Protein AF-A0A931Y510-F1 (afdb_monomer_lite)

Foldseek 3Di:
DAAEAEDDLVCLVVCVVVPHQEYEYEPVLQCPVHDPVSNVVSVVSQVPGPHHYDYD

pLDDT: mean 91.73, std 5.54, range [70.06, 98.06]

Secondary structure (DSSP, 8-state):
---EEE--GGGHHHHHHTT-SEEEE-GGGG-TTS-HHHHHHHHHHHHT-SS-EEE-

Radius of gyration: 11.47 Å; chains: 1; bounding box: 29×20×28 Å

Structure (mmCIF, N/CA/C/O backbone):
data_AF-A0A931Y510-F1
#
_entry.id   AF-A0A931Y510-F1
#
loop_
_atom_site.group_PDB
_atom_site.id
_atom_site.type_symbol
_atom_site.label_atom_id
_atom_site.label_alt_id
_atom_site.label_comp_id
_atom_site.label_asym_id
_atom_site.label_entity_id
_atom_site.label_seq_id
_atom_site.pdbx_PDB_ins_code
_atom_site.Cartn_x
_atom_site.Cartn_y
_atom_site.Cartn_z
_atom_site.occupancy
_atom_site.B_iso_or_equiv
_atom_site.auth_seq_id
_atom_site.auth_comp_id
_atom_site.auth_asym_id
_atom_site.auth_atom_id
_atom_site.pdbx_PDB_model_num
ATOM 1 N N . MET A 1 1 ? -15.035 12.337 5.405 1.00 85.62 1 MET A N 1
ATOM 2 C CA . MET A 1 1 ? -13.581 12.608 5.431 1.00 85.62 1 MET A CA 1
ATOM 3 C C . MET A 1 1 ? -12.885 11.270 5.305 1.00 85.62 1 MET A C 1
ATOM 5 O O . MET A 1 1 ? -13.401 10.337 5.903 1.00 85.62 1 MET A O 1
ATOM 9 N N . GLN A 1 2 ? -11.808 11.179 4.522 1.00 94.56 2 GLN A N 1
ATOM 10 C CA . GLN A 1 2 ? -10.986 9.967 4.435 1.00 94.56 2 GLN A CA 1
ATOM 11 C C . GLN A 1 2 ? -9.750 10.125 5.325 1.00 94.56 2 GLN A C 1
ATOM 13 O O . GLN A 1 2 ? -9.154 11.206 5.342 1.00 94.56 2 GLN A O 1
ATOM 18 N N . LEU A 1 3 ? -9.394 9.079 6.065 1.00 96.38 3 LEU A N 1
ATOM 19 C CA . LEU A 1 3 ? -8.233 9.021 6.941 1.00 96.38 3 LEU A CA 1
ATOM 20 C C . LEU A 1 3 ? -7.119 8.206 6.273 1.00 96.38 3 LEU A C 1
ATOM 22 O O . LEU A 1 3 ? -7.267 7.006 6.046 1.00 96.38 3 LEU A O 1
ATOM 26 N N . GLY A 1 4 ? -6.011 8.879 5.970 1.00 95.88 4 GLY A N 1
ATOM 27 C CA . GLY A 1 4 ? -4.808 8.274 5.398 1.00 95.88 4 GLY A CA 1
ATOM 28 C C . GLY A 1 4 ? -3.731 7.982 6.442 1.00 95.88 4 GLY A C 1
ATOM 29 O O . GLY A 1 4 ? -3.718 8.594 7.515 1.00 95.88 4 GLY A O 1
ATOM 30 N N . LEU A 1 5 ? -2.814 7.071 6.108 1.00 96.19 5 LEU A N 1
ATOM 31 C CA . LEU A 1 5 ? -1.616 6.774 6.899 1.00 96.19 5 LEU A CA 1
ATOM 32 C C . LEU A 1 5 ? -0.362 6.690 6.018 1.00 96.19 5 LEU A C 1
ATOM 34 O O . LEU A 1 5 ? -0.252 5.781 5.198 1.00 96.19 5 LEU A O 1
ATOM 38 N N . CYS A 1 6 ? 0.633 7.544 6.269 1.00 95.62 6 CYS A N 1
ATOM 39 C CA . CYS A 1 6 ? 1.993 7.362 5.749 1.00 95.62 6 CYS A CA 1
ATOM 40 C C . CYS A 1 6 ? 2.653 6.133 6.380 1.00 95.62 6 CYS A C 1
ATOM 42 O O . CYS A 1 6 ? 2.837 6.088 7.599 1.00 95.62 6 CYS A O 1
ATOM 44 N N . THR A 1 7 ? 3.026 5.143 5.570 1.00 94.75 7 THR A N 1
ATOM 45 C CA . THR A 1 7 ? 3.547 3.865 6.071 1.00 94.75 7 THR A CA 1
ATOM 46 C C . THR A 1 7 ? 4.430 3.136 5.046 1.00 94.75 7 THR A C 1
ATOM 48 O O . THR A 1 7 ? 4.828 3.704 4.029 1.00 94.75 7 THR A O 1
ATOM 51 N N . SER A 1 8 ? 4.789 1.882 5.330 1.00 93.81 8 SER A N 1
ATOM 52 C CA . SER A 1 8 ? 5.516 0.978 4.433 1.00 93.81 8 SER A CA 1
ATOM 53 C C . SER A 1 8 ? 4.652 -0.219 4.017 1.00 93.81 8 SER A C 1
ATOM 55 O O . SER A 1 8 ? 3.572 -0.451 4.564 1.00 93.81 8 SER A O 1
ATOM 57 N N . PHE A 1 9 ? 5.134 -1.021 3.062 1.00 93.38 9 PHE A N 1
ATOM 58 C CA . PHE A 1 9 ? 4.420 -2.219 2.607 1.00 93.38 9 PHE A CA 1
ATOM 59 C C . PHE A 1 9 ? 4.150 -3.231 3.732 1.00 93.38 9 PHE A C 1
ATOM 61 O O . PHE A 1 9 ? 3.163 -3.962 3.678 1.00 93.38 9 PHE A O 1
ATOM 68 N N . GLU A 1 10 ? 5.031 -3.298 4.727 1.00 94.19 10 GLU A N 1
ATOM 69 C CA . GLU A 1 10 ? 4.966 -4.248 5.838 1.00 94.19 10 GLU A CA 1
ATOM 70 C C . GLU A 1 10 ? 3.805 -3.942 6.795 1.00 94.19 10 GLU A C 1
ATOM 72 O O . GLU A 1 10 ? 3.258 -4.861 7.394 1.00 94.19 10 GLU A O 1
ATOM 77 N N . ALA A 1 11 ? 3.385 -2.678 6.887 1.00 94.56 11 ALA A N 1
ATOM 78 C CA . ALA A 1 11 ? 2.347 -2.216 7.809 1.00 94.56 11 ALA A CA 1
ATOM 79 C C .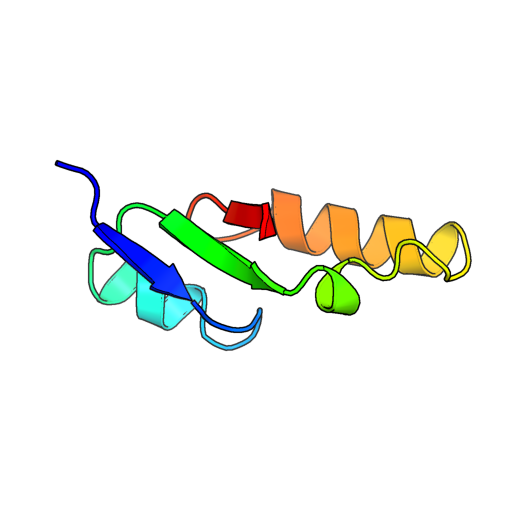 ALA A 1 11 ? 0.979 -1.982 7.132 1.00 94.56 11 ALA A C 1
ATOM 81 O O . ALA A 1 11 ? 0.055 -1.459 7.754 1.00 94.56 11 ALA A O 1
ATOM 82 N N . LEU A 1 12 ? 0.806 -2.388 5.867 1.00 94.75 12 LEU A N 1
ATOM 83 C CA . LEU A 1 12 ? -0.467 -2.231 5.147 1.00 94.75 12 LEU A CA 1
ATOM 84 C C . LEU A 1 12 ? -1.604 -3.065 5.747 1.00 94.75 12 LEU A C 1
ATOM 86 O O . LEU A 1 12 ? -2.751 -2.624 5.755 1.00 94.75 12 LEU A O 1
ATOM 90 N N . ALA A 1 13 ? -1.294 -4.263 6.249 1.00 95.00 13 ALA A N 1
ATOM 91 C CA . ALA A 1 13 ? -2.283 -5.109 6.911 1.00 95.00 13 ALA A CA 1
ATOM 92 C C . ALA A 1 13 ? -2.771 -4.465 8.216 1.00 95.00 13 ALA A C 1
ATOM 94 O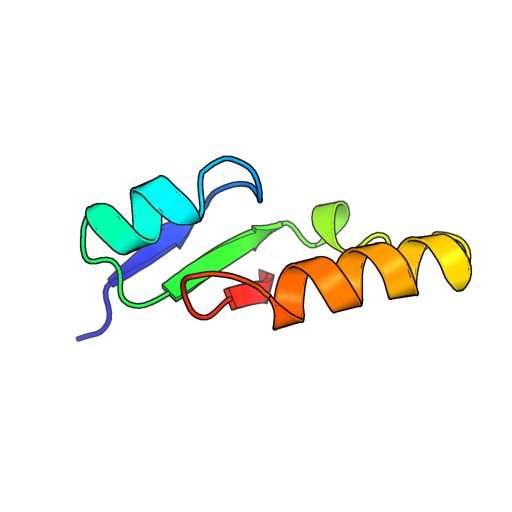 O . ALA A 1 13 ? -3.976 -4.408 8.456 1.00 95.00 13 ALA A O 1
ATOM 95 N N . ASP A 1 14 ? -1.849 -3.914 9.005 1.00 96.38 14 ASP A N 1
ATOM 96 C CA . ASP A 1 14 ? -2.166 -3.218 10.253 1.00 96.38 14 ASP A CA 1
ATOM 97 C C . ASP A 1 14 ? -2.967 -1.936 9.981 1.00 96.38 14 ASP A C 1
ATOM 99 O O . ASP A 1 14 ? -3.937 -1.657 10.683 1.00 96.38 14 ASP A O 1
ATOM 103 N N . ALA A 1 15 ? -2.633 -1.192 8.919 1.00 96.00 15 ALA A N 1
ATOM 104 C CA . ALA A 1 15 ? -3.389 -0.013 8.490 1.00 96.00 15 ALA A CA 1
ATOM 105 C C . ALA A 1 15 ? -4.839 -0.365 8.110 1.00 96.00 15 ALA A C 1
ATOM 107 O O . ALA A 1 15 ? -5.777 0.311 8.536 1.00 96.00 15 ALA A O 1
ATOM 108 N N . ALA A 1 16 ? -5.033 -1.458 7.364 1.00 96.38 16 ALA A N 1
ATOM 109 C CA . ALA A 1 16 ? -6.364 -1.958 7.028 1.00 96.38 16 ALA A CA 1
ATOM 110 C C . ALA A 1 16 ? -7.149 -2.373 8.287 1.00 96.38 16 ALA A C 1
ATOM 112 O O . ALA A 1 16 ? -8.317 -2.018 8.438 1.00 96.38 16 ALA A O 1
ATOM 113 N N . GLN A 1 17 ? -6.505 -3.085 9.219 1.00 97.50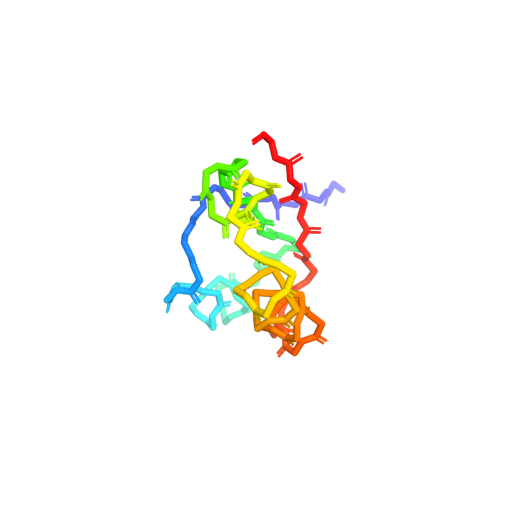 17 GLN A N 1
ATOM 114 C CA . GLN A 1 17 ? -7.123 -3.517 10.479 1.00 97.50 17 GLN A CA 1
ATOM 115 C C . GLN A 1 17 ? -7.472 -2.347 11.407 1.00 97.50 17 GLN A C 1
ATOM 117 O O . GLN A 1 17 ? -8.488 -2.397 12.099 1.00 97.50 17 GLN A O 1
ATOM 122 N N . ALA A 1 18 ? -6.661 -1.289 11.406 1.00 97.19 18 ALA A N 1
ATOM 123 C CA . ALA A 1 18 ? -6.903 -0.073 12.174 1.00 97.19 18 ALA A CA 1
ATOM 124 C C . ALA A 1 18 ? -8.025 0.808 11.587 1.00 97.19 18 ALA A C 1
ATOM 126 O O . ALA A 1 18 ? -8.435 1.773 12.231 1.00 97.19 18 ALA A O 1
ATOM 127 N N . GLY A 1 19 ? -8.544 0.472 10.400 1.00 97.25 19 GLY A N 1
ATOM 128 C CA . GLY A 1 19 ? -9.673 1.164 9.779 1.00 97.25 19 GLY A CA 1
ATOM 129 C C . GLY A 1 19 ? -9.297 2.446 9.037 1.00 97.25 19 GLY A C 1
ATOM 130 O O . GLY A 1 19 ? -10.147 3.321 8.887 1.00 97.25 19 GLY A O 1
ATOM 131 N N . PHE A 1 20 ? -8.045 2.576 8.585 1.00 98.06 20 PHE A N 1
ATOM 132 C CA . PHE A 1 20 ? -7.676 3.635 7.645 1.00 98.06 20 PHE A CA 1
ATOM 133 C C . PHE A 1 20 ? -8.362 3.413 6.289 1.00 98.06 20 PHE A C 1
ATOM 135 O O . PHE A 1 20 ? -8.632 2.279 5.892 1.00 98.06 20 PHE A O 1
ATOM 142 N N . ASP A 1 21 ? -8.622 4.500 5.562 1.00 97.44 21 ASP A N 1
ATOM 143 C CA . ASP A 1 21 ? -9.256 4.448 4.239 1.00 97.44 21 ASP A CA 1
ATOM 144 C C . ASP A 1 21 ? -8.235 4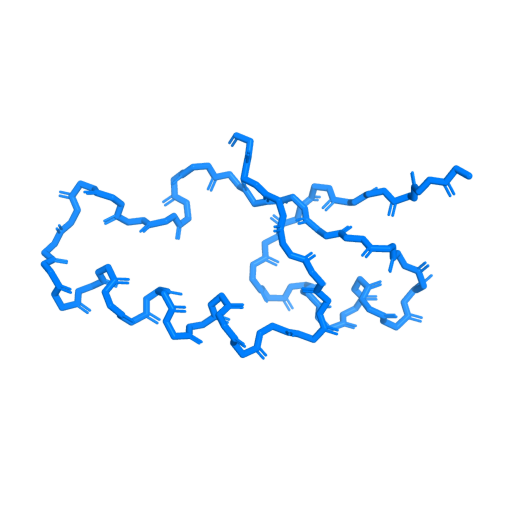.197 3.120 1.00 97.44 21 ASP A C 1
ATOM 146 O O . ASP A 1 21 ? -8.554 3.586 2.098 1.00 97.44 21 ASP A O 1
ATOM 150 N N . PHE A 1 22 ? -7.008 4.690 3.300 1.00 96.94 22 PHE A N 1
ATOM 151 C CA . PHE A 1 22 ? -5.892 4.495 2.380 1.00 96.94 22 PHE A CA 1
ATOM 152 C C . PHE A 1 22 ? -4.547 4.583 3.109 1.00 96.94 22 PHE A C 1
ATOM 154 O O . PHE A 1 22 ? -4.443 5.145 4.202 1.00 96.94 22 PHE A O 1
ATOM 161 N N . ALA A 1 23 ? -3.505 4.043 2.486 1.00 96.81 23 ALA A N 1
ATOM 162 C CA . ALA A 1 23 ? -2.129 4.172 2.941 1.00 96.81 23 ALA A CA 1
ATOM 163 C C . ALA A 1 23 ? -1.286 4.934 1.913 1.00 96.81 23 ALA A C 1
ATOM 165 O O . ALA A 1 23 ? -1.444 4.757 0.707 1.00 96.81 23 ALA A O 1
ATOM 166 N N . GLU A 1 24 ? -0.381 5.773 2.396 1.00 95.69 24 GLU A N 1
ATOM 167 C CA . GLU A 1 24 ? 0.554 6.549 1.591 1.00 95.69 24 GLU A CA 1
ATOM 168 C C . GLU A 1 24 ? 1.932 5.895 1.652 1.00 95.69 24 GLU A C 1
ATOM 170 O O . GLU A 1 24 ? 2.454 5.621 2.737 1.00 95.69 24 GLU A O 1
ATOM 175 N N . LEU A 1 25 ? 2.515 5.634 0.482 1.00 94.19 25 LEU A N 1
ATOM 176 C CA . LEU A 1 25 ? 3.861 5.080 0.353 1.00 94.19 25 LEU A CA 1
ATOM 177 C C . LEU A 1 25 ? 4.819 6.139 -0.203 1.00 94.19 25 LEU A C 1
ATOM 179 O O . LEU A 1 25 ? 4.420 6.906 -1.084 1.00 94.19 25 LEU A O 1
ATOM 183 N N . PRO A 1 26 ? 6.091 6.151 0.239 1.00 90.12 26 PRO A N 1
ATOM 184 C CA . PRO A 1 26 ? 7.088 7.036 -0.348 1.00 90.12 26 PRO A CA 1
ATOM 185 C C . PRO A 1 26 ? 7.387 6.619 -1.794 1.00 90.12 26 PRO A C 1
ATOM 187 O O . PRO A 1 26 ? 7.487 5.422 -2.077 1.00 90.12 26 PRO A O 1
ATOM 190 N N . VAL A 1 27 ? 7.635 7.582 -2.694 1.00 87.69 27 VAL A N 1
ATOM 191 C CA . VAL A 1 27 ? 8.068 7.300 -4.086 1.00 87.69 27 VAL A CA 1
ATOM 192 C C . VAL A 1 27 ? 9.226 6.295 -4.159 1.00 87.69 27 VAL A C 1
ATOM 194 O O . VAL A 1 27 ? 9.260 5.448 -5.052 1.00 87.69 27 VAL A O 1
ATOM 197 N N . SER A 1 28 ? 10.156 6.329 -3.200 1.00 87.81 28 SER A N 1
ATOM 198 C CA . SER A 1 28 ? 11.291 5.397 -3.145 1.00 87.81 28 SER A CA 1
ATOM 199 C C . SER A 1 28 ? 10.875 3.922 -3.047 1.00 87.81 28 SER A C 1
ATOM 201 O O . SER A 1 28 ? 11.629 3.048 -3.473 1.00 87.81 28 SER A O 1
ATOM 203 N N . ALA A 1 29 ? 9.669 3.630 -2.552 1.00 87.56 29 ALA A N 1
ATOM 204 C CA . ALA A 1 29 ? 9.118 2.280 -2.482 1.00 87.56 29 ALA A CA 1
ATOM 205 C C . ALA A 1 29 ? 8.663 1.736 -3.848 1.00 87.56 29 ALA A C 1
ATOM 207 O O . ALA A 1 29 ? 8.447 0.532 -3.973 1.00 87.56 29 ALA A O 1
ATOM 208 N N . LEU A 1 30 ? 8.523 2.589 -4.870 1.00 81.88 30 LEU A N 1
ATOM 209 C CA . LEU A 1 30 ? 8.014 2.208 -6.191 1.00 81.88 30 LEU A CA 1
ATOM 210 C C . LEU A 1 30 ? 9.059 1.586 -7.113 1.00 81.88 30 LEU A C 1
ATOM 212 O O . LEU A 1 30 ? 8.689 1.053 -8.156 1.00 81.88 30 LEU A O 1
ATOM 216 N N . ALA A 1 31 ? 10.345 1.676 -6.759 1.00 82.94 31 ALA A N 1
ATOM 217 C CA . ALA A 1 31 ? 11.446 1.196 -7.594 1.00 82.94 31 ALA A CA 1
ATOM 218 C C . ALA A 1 31 ? 11.396 1.736 -9.044 1.00 82.94 31 ALA A C 1
ATOM 220 O O . ALA A 1 31 ? 11.805 1.045 -9.972 1.00 82.94 31 ALA A O 1
ATOM 221 N N . ILE A 1 32 ? 10.901 2.966 -9.244 1.00 75.44 32 ILE A N 1
ATOM 222 C CA . ILE A 1 32 ? 10.699 3.573 -10.577 1.00 75.44 32 ILE A CA 1
ATOM 223 C C . ILE A 1 32 ? 11.984 3.685 -11.407 1.00 75.44 32 ILE A C 1
ATOM 225 O O . ILE A 1 32 ? 11.923 3.645 -12.632 1.00 75.44 32 ILE A O 1
ATOM 229 N N . ASP A 1 33 ? 13.133 3.765 -10.739 1.00 85.88 33 AS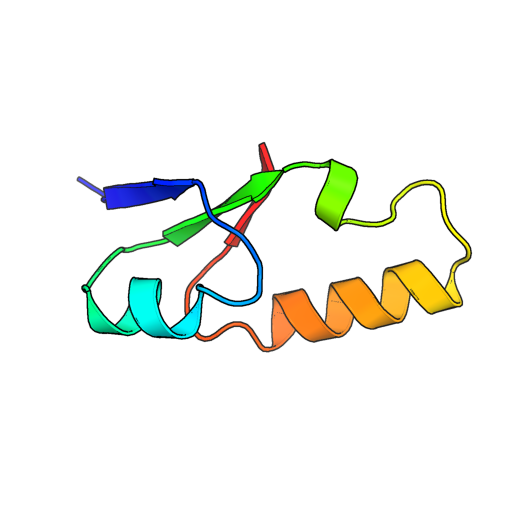P A N 1
ATOM 230 C CA . ASP A 1 33 ? 14.447 3.910 -11.370 1.00 85.88 33 ASP A CA 1
ATOM 231 C C . ASP A 1 33 ? 15.164 2.556 -11.542 1.00 85.88 33 ASP A C 1
ATOM 233 O O . ASP A 1 33 ? 16.308 2.502 -11.998 1.00 85.88 33 ASP A O 1
ATOM 237 N N . GLN A 1 34 ? 14.522 1.459 -11.123 1.00 85.75 34 GLN A N 1
ATOM 238 C CA . GLN A 1 34 ? 15.083 0.110 -11.173 1.00 85.75 34 GLN A CA 1
ATOM 239 C C . GLN A 1 34 ? 14.684 -0.618 -12.462 1.00 85.75 34 GLN A C 1
ATOM 241 O O . GLN A 1 34 ? 14.044 -0.066 -13.360 1.00 85.75 34 GLN A O 1
ATOM 246 N N . SER A 1 35 ? 15.102 -1.880 -12.592 1.00 90.38 35 SER A N 1
ATOM 247 C CA . SER A 1 35 ? 14.788 -2.667 -13.781 1.00 90.38 35 SER A CA 1
ATOM 248 C C . SER A 1 35 ? 13.276 -2.889 -13.927 1.00 90.38 35 SER A C 1
ATOM 250 O O . SER A 1 35 ? 12.520 -2.879 -12.954 1.00 90.38 35 SER A O 1
ATOM 252 N N . ALA A 1 36 ? 12.822 -3.176 -15.150 1.00 89.25 36 ALA A N 1
ATOM 253 C CA . ALA A 1 36 ? 11.414 -3.489 -15.407 1.00 89.25 36 ALA A CA 1
ATOM 254 C C . ALA A 1 36 ? 10.903 -4.688 -14.581 1.00 89.25 36 ALA A C 1
ATOM 256 O O . ALA A 1 36 ? 9.724 -4.736 -14.233 1.00 89.25 36 ALA A O 1
ATOM 257 N N . ALA A 1 37 ? 11.779 -5.647 -14.258 1.00 89.88 37 ALA A N 1
ATOM 258 C CA . ALA A 1 37 ? 11.431 -6.794 -13.424 1.00 89.88 37 ALA A CA 1
ATOM 259 C C . ALA A 1 37 ? 11.173 -6.377 -11.967 1.00 89.88 37 ALA A C 1
ATOM 261 O O . ALA A 1 37 ? 10.197 -6.831 -11.366 1.00 89.88 37 ALA A O 1
ATOM 262 N N . ASP A 1 38 ? 12.003 -5.478 -11.433 1.00 88.69 38 ASP A N 1
ATOM 263 C CA . ASP A 1 38 ? 11.871 -4.966 -10.066 1.00 88.69 38 ASP A CA 1
ATOM 264 C C . ASP A 1 38 ? 10.611 -4.102 -9.930 1.00 88.69 38 ASP A C 1
ATOM 266 O O . ASP A 1 38 ? 9.817 -4.293 -9.005 1.00 88.69 38 ASP A O 1
ATOM 270 N N . PHE A 1 39 ? 10.363 -3.222 -10.905 1.00 89.56 39 PHE A N 1
ATOM 271 C CA . PHE A 1 39 ? 9.141 -2.419 -10.954 1.00 89.56 39 PHE A CA 1
ATOM 272 C C . PHE A 1 39 ? 7.879 -3.289 -11.029 1.00 89.56 39 PHE A C 1
ATOM 274 O O . PHE A 1 39 ? 6.914 -3.059 -10.300 1.00 89.56 39 PHE A O 1
ATOM 281 N N . GLU A 1 40 ? 7.871 -4.324 -11.873 1.00 91.00 40 GLU A N 1
ATOM 282 C CA . GLU A 1 40 ? 6.714 -5.216 -12.002 1.00 91.00 40 GLU A CA 1
ATOM 283 C C . GLU A 1 40 ? 6.453 -6.017 -10.714 1.00 91.00 40 GLU A C 1
ATOM 285 O O . GLU A 1 40 ? 5.294 -6.245 -10.354 1.00 91.00 40 GLU A O 1
ATOM 290 N N . ALA A 1 41 ? 7.498 -6.394 -9.968 1.00 91.81 41 ALA A N 1
ATOM 291 C CA . ALA A 1 41 ? 7.340 -7.019 -8.656 1.00 91.81 41 ALA A CA 1
ATOM 292 C C . ALA A 1 41 ? 6.656 -6.071 -7.655 1.00 91.81 41 ALA A C 1
ATOM 294 O O . ALA A 1 41 ? 5.708 -6.470 -6.970 1.00 91.81 41 ALA A O 1
ATOM 295 N N . VAL A 1 42 ? 7.076 -4.804 -7.617 1.00 91.50 42 VAL A N 1
ATOM 296 C CA . VAL A 1 42 ? 6.455 -3.775 -6.772 1.00 91.50 42 VAL A CA 1
ATOM 297 C C . VAL A 1 42 ? 5.016 -3.496 -7.199 1.00 91.50 42 VAL A C 1
ATOM 299 O O . VAL A 1 42 ? 4.114 -3.469 -6.360 1.00 91.50 42 VAL A O 1
ATOM 302 N N . ARG A 1 43 ? 4.760 -3.379 -8.504 1.00 90.75 43 ARG A N 1
ATOM 303 C CA . ARG A 1 43 ? 3.417 -3.176 -9.056 1.00 90.75 43 ARG A CA 1
ATOM 304 C C . ARG A 1 43 ? 2.454 -4.287 -8.638 1.00 90.75 43 ARG A C 1
ATOM 306 O O . ARG A 1 43 ? 1.330 -3.997 -8.234 1.00 90.75 43 ARG A O 1
ATOM 313 N N . ARG A 1 44 ? 2.879 -5.554 -8.678 1.00 93.00 44 ARG A N 1
ATOM 314 C CA . ARG A 1 44 ? 2.060 -6.682 -8.188 1.00 93.00 44 ARG A CA 1
ATOM 315 C C . ARG A 1 44 ? 1.757 -6.568 -6.699 1.00 93.00 44 ARG A C 1
ATOM 317 O O . ARG A 1 44 ? 0.641 -6.862 -6.285 1.00 93.00 44 ARG A O 1
ATOM 324 N N . ARG A 1 45 ? 2.732 -6.111 -5.912 1.00 92.19 45 ARG A N 1
ATOM 325 C CA . ARG A 1 45 ? 2.587 -5.890 -4.470 1.00 92.19 45 ARG A CA 1
ATOM 326 C C . ARG A 1 45 ? 1.554 -4.796 -4.170 1.00 92.19 45 ARG A C 1
ATOM 328 O O . ARG A 1 45 ? 0.716 -4.988 -3.298 1.00 92.19 45 ARG A O 1
ATOM 335 N N . ILE A 1 46 ? 1.563 -3.707 -4.945 1.00 92.25 46 ILE A N 1
ATOM 336 C CA . ILE A 1 46 ? 0.578 -2.612 -4.872 1.00 92.25 46 ILE A CA 1
ATOM 337 C C . ILE A 1 46 ? -0.830 -3.112 -5.209 1.00 92.25 46 ILE A C 1
ATOM 339 O O . ILE A 1 46 ? -1.773 -2.844 -4.472 1.00 92.25 46 ILE A O 1
ATOM 343 N N . LEU A 1 47 ? -0.975 -3.871 -6.298 1.00 92.00 47 LEU A N 1
ATOM 344 C CA . LEU A 1 47 ? -2.273 -4.398 -6.737 1.00 92.00 47 LEU A CA 1
ATOM 345 C C . LEU A 1 47 ? -2.879 -5.419 -5.761 1.00 92.00 47 LEU A C 1
ATOM 347 O O . LEU A 1 47 ? -4.091 -5.606 -5.759 1.00 92.00 47 LEU A O 1
ATOM 351 N N . ALA A 1 48 ? -2.046 -6.079 -4.954 1.00 93.88 48 ALA A N 1
ATOM 352 C CA . ALA A 1 48 ? -2.463 -7.057 -3.953 1.00 93.88 48 ALA A CA 1
ATOM 353 C C . ALA A 1 48 ? -2.643 -6.465 -2.540 1.00 93.88 48 ALA A C 1
ATOM 355 O O . ALA A 1 48 ? -2.885 -7.220 -1.597 1.00 93.88 48 ALA A O 1
ATOM 356 N N . ALA A 1 49 ? -2.488 -5.148 -2.362 1.00 93.62 49 ALA A N 1
ATOM 357 C CA . ALA A 1 49 ? -2.575 -4.505 -1.054 1.00 93.62 49 ALA A CA 1
ATOM 358 C C . ALA A 1 49 ? -3.972 -4.651 -0.420 1.00 93.62 49 ALA A C 1
ATOM 360 O O . ALA A 1 49 ? -4.996 -4.561 -1.093 1.00 93.62 49 ALA A O 1
ATOM 361 N N . ALA A 1 50 ? -4.006 -4.836 0.904 1.00 93.81 50 ALA A N 1
ATOM 362 C CA . ALA A 1 50 ? -5.244 -4.991 1.676 1.00 93.81 50 ALA A CA 1
ATOM 363 C C . ALA A 1 50 ? -6.044 -3.682 1.843 1.00 93.81 50 ALA A C 1
ATOM 365 O O . ALA A 1 50 ? -7.188 -3.709 2.288 1.00 93.81 50 ALA A O 1
ATOM 366 N N . ILE A 1 51 ? -5.436 -2.547 1.500 1.00 95.56 51 ILE A N 1
ATOM 367 C CA . ILE A 1 51 ? -5.987 -1.197 1.604 1.00 95.56 51 ILE A CA 1
ATOM 368 C C . ILE A 1 51 ? -5.554 -0.398 0.362 1.00 95.56 51 ILE A C 1
ATOM 370 O O . ILE A 1 51 ? -4.451 -0.639 -0.143 1.00 95.56 51 ILE A O 1
ATOM 374 N N . PRO A 1 52 ? -6.382 0.527 -0.162 1.00 95.44 52 PRO A N 1
ATOM 375 C CA . PRO A 1 52 ? -5.986 1.403 -1.258 1.00 95.44 52 PRO A CA 1
ATOM 376 C C . PRO A 1 52 ? -4.689 2.157 -0.965 1.00 95.44 52 PRO A C 1
ATOM 378 O O . PRO A 1 52 ? -4.447 2.586 0.164 1.00 95.44 52 PRO A O 1
ATOM 381 N N . LEU A 1 53 ? -3.873 2.341 -2.001 1.00 93.50 53 LEU A N 1
ATOM 382 C CA . LEU A 1 53 ? -2.586 3.018 -1.894 1.00 93.50 53 LEU A CA 1
ATOM 383 C C . LEU A 1 53 ? -2.606 4.355 -2.630 1.00 93.50 53 LEU A C 1
ATOM 385 O O . LEU A 1 53 ? -3.060 4.438 -3.773 1.00 93.50 53 LEU A O 1
ATOM 389 N N . ALA A 1 54 ? -2.062 5.375 -1.977 1.00 88.94 54 ALA A N 1
ATOM 390 C CA . ALA A 1 54 ? -1.686 6.651 -2.560 1.00 88.94 54 ALA A CA 1
ATOM 391 C C . ALA A 1 54 ? -0.154 6.771 -2.570 1.00 88.94 54 ALA A C 1
ATOM 393 O O . ALA A 1 54 ? 0.545 6.189 -1.740 1.00 88.94 54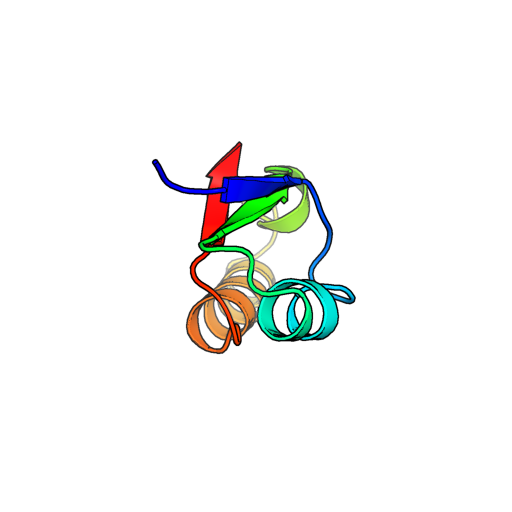 ALA A O 1
ATOM 394 N N . ILE A 1 55 ? 0.371 7.501 -3.546 1.00 80.00 55 ILE A N 1
ATOM 395 C CA . ILE A 1 55 ? 1.809 7.708 -3.725 1.00 80.00 55 ILE A CA 1
ATOM 396 C C . ILE A 1 55 ? 2.085 9.184 -3.461 1.00 80.00 55 ILE A C 1
ATOM 398 O O . ILE A 1 55 ? 1.471 10.032 -4.115 1.00 80.00 55 ILE A O 1
ATOM 402 N N . LEU A 1 56 ? 2.997 9.457 -2.526 1.00 70.06 56 LEU A N 1
ATOM 403 C CA . LEU A 1 56 ? 3.475 10.795 -2.175 1.00 70.06 56 LEU A CA 1
ATOM 404 C C . LEU A 1 56 ? 4.950 10.968 -2.532 1.00 70.06 56 LEU A C 1
ATOM 406 O O . LEU A 1 56 ? 5.741 10.036 -2.240 1.00 70.06 56 LEU A O 1
#

Sequence (56 aa):
MQLGLCTSFEALADAAQAGFDFAELPVSALAIDQSAADFEAVRRRILAAAIPLAIL